Protein AF-A0A1S2ILT7-F1 (afdb_monomer_lite)

Secondary structure (DSSP, 8-state):
---------HHHHHHHHHHTTS-TTSHHHHHHHHHHHHHHHH--EE-TTT--EE-GGGEEE-TTSTTSEEEEEHHHHHTT-

Structure (mmCIF, N/CA/C/O backbone):
data_AF-A0A1S2ILT7-F1
#
_entry.id   AF-A0A1S2ILT7-F1
#
loop_
_atom_site.group_PDB
_atom_site.id
_atom_site.type_symbol
_atom_site.label_atom_id
_atom_site.label_alt_id
_atom_site.label_comp_id
_atom_site.label_asym_id
_atom_site.label_entity_id
_atom_site.label_seq_id
_atom_site.pdbx_PDB_ins_code
_atom_site.Cartn_x
_atom_site.Cartn_y
_atom_site.Cartn_z
_atom_site.occupancy
_atom_site.B_iso_or_equiv
_atom_site.auth_seq_id
_atom_site.auth_comp_id
_atom_site.auth_asym_id
_atom_site.auth_atom_id
_atom_site.pdbx_PDB_model_num
ATOM 1 N N . MET A 1 1 ? 6.277 4.155 -49.900 1.00 44.81 1 MET A N 1
ATOM 2 C CA . MET A 1 1 ? 7.283 4.519 -48.884 1.00 44.81 1 MET A CA 1
ATOM 3 C C . MET A 1 1 ? 6.612 5.505 -47.943 1.00 44.81 1 MET A C 1
ATOM 5 O O . MET A 1 1 ? 6.475 6.668 -48.292 1.00 44.81 1 MET A O 1
ATOM 9 N N . THR A 1 2 ? 6.024 5.015 -46.853 1.00 41.69 2 THR A N 1
ATOM 10 C CA . THR A 1 2 ? 5.230 5.848 -45.936 1.00 41.69 2 THR A CA 1
ATOM 11 C C . THR A 1 2 ? 6.182 6.482 -44.924 1.00 41.69 2 THR A C 1
ATOM 13 O O . THR A 1 2 ? 6.958 5.738 -44.323 1.00 41.69 2 THR A O 1
ATOM 16 N N . PRO A 1 3 ? 6.182 7.812 -44.731 1.00 53.88 3 PRO A N 1
ATOM 17 C CA . PRO A 1 3 ? 7.009 8.416 -43.701 1.00 53.88 3 PRO A CA 1
ATOM 18 C C . PRO A 1 3 ? 6.442 8.017 -42.337 1.00 53.88 3 PRO A C 1
ATOM 20 O O . PRO A 1 3 ? 5.297 8.327 -42.012 1.00 53.88 3 PRO A O 1
ATOM 23 N N . ILE A 1 4 ? 7.239 7.295 -41.552 1.00 53.72 4 ILE A N 1
ATOM 24 C CA . ILE A 1 4 ? 7.016 7.130 -40.115 1.00 53.72 4 ILE A CA 1
ATOM 25 C C . ILE A 1 4 ? 7.091 8.528 -39.506 1.00 53.72 4 ILE A C 1
ATOM 27 O O . ILE A 1 4 ? 8.160 9.135 -39.455 1.00 53.72 4 ILE A O 1
ATOM 31 N N . ALA A 1 5 ? 5.932 9.080 -39.145 1.00 55.62 5 ALA A N 1
ATOM 32 C CA . ALA A 1 5 ? 5.855 10.342 -38.434 1.00 55.62 5 ALA A CA 1
ATOM 33 C C . ALA A 1 5 ? 6.723 10.225 -37.178 1.00 55.62 5 ALA A C 1
ATOM 35 O O . ALA A 1 5 ? 6.583 9.264 -36.425 1.00 55.62 5 ALA A O 1
ATOM 36 N N . ALA A 1 6 ? 7.634 11.178 -36.983 1.00 60.03 6 ALA A N 1
ATOM 37 C CA . ALA A 1 6 ? 8.393 11.311 -35.750 1.00 60.03 6 ALA A CA 1
ATOM 38 C C . ALA A 1 6 ? 7.409 11.695 -34.640 1.00 60.03 6 ALA A C 1
ATOM 40 O O . ALA A 1 6 ? 7.138 12.871 -34.394 1.00 60.03 6 ALA A O 1
ATOM 41 N N . THR A 1 7 ? 6.78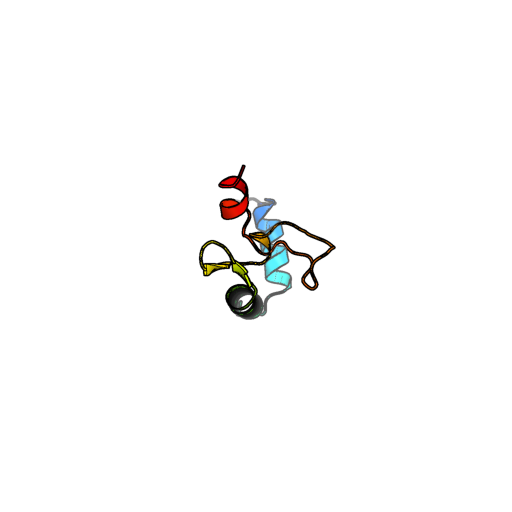7 10.690 -34.041 1.00 55.00 7 THR A N 1
ATOM 42 C CA . THR A 1 7 ? 5.849 10.840 -32.945 1.00 55.00 7 THR A CA 1
ATOM 43 C C . THR A 1 7 ? 6.671 11.280 -31.730 1.00 55.00 7 THR A C 1
ATOM 45 O O . THR A 1 7 ? 7.584 10.611 -31.253 1.00 55.00 7 THR A O 1
ATOM 48 N N . ASN A 1 8 ? 6.462 12.540 -31.345 1.00 69.38 8 ASN A N 1
ATOM 49 C CA . ASN A 1 8 ? 7.091 13.184 -30.193 1.00 69.38 8 ASN A CA 1
ATOM 50 C C . ASN A 1 8 ? 6.030 13.349 -29.103 1.00 69.38 8 ASN A C 1
ATOM 52 O O . ASN A 1 8 ? 5.781 14.438 -28.582 1.00 69.38 8 ASN A O 1
ATOM 56 N N . THR A 1 9 ? 5.297 12.270 -28.843 1.00 80.62 9 THR A N 1
ATOM 57 C CA . THR A 1 9 ? 4.197 12.301 -27.887 1.00 80.62 9 THR A CA 1
ATOM 58 C C . THR A 1 9 ? 4.747 12.287 -26.453 1.00 80.62 9 THR A C 1
ATOM 60 O O . THR A 1 9 ? 5.825 11.739 -26.193 1.00 80.62 9 THR A O 1
ATOM 63 N N . PRO A 1 10 ? 4.044 12.885 -25.474 1.00 80.38 10 PRO A N 1
ATOM 64 C CA . PRO A 1 10 ? 4.454 12.828 -24.069 1.00 80.38 10 PRO A CA 1
ATOM 65 C C . PRO A 1 10 ? 4.645 11.392 -23.560 1.00 80.38 10 PRO A C 1
ATOM 67 O O . PRO A 1 10 ? 5.559 11.121 -22.789 1.00 80.38 10 PRO A O 1
ATOM 70 N N . GLU A 1 11 ? 3.814 10.469 -24.032 1.00 73.94 11 GLU A N 1
ATOM 71 C CA . GLU A 1 11 ? 3.875 9.036 -23.732 1.00 73.94 11 GLU A CA 1
ATOM 72 C C . GLU A 1 11 ? 5.129 8.350 -24.298 1.00 73.94 11 GLU A C 1
ATOM 74 O O . GLU A 1 11 ? 5.730 7.525 -23.611 1.00 73.94 11 GLU A O 1
ATOM 79 N N . GLU A 1 12 ? 5.589 8.714 -25.496 1.00 79.06 12 GLU A N 1
ATOM 80 C CA . GLU A 1 12 ? 6.863 8.217 -26.037 1.00 79.06 12 GLU A CA 1
ATOM 81 C C . GLU A 1 12 ? 8.066 8.789 -25.301 1.00 79.06 12 GLU A C 1
ATOM 83 O O . GLU A 1 12 ? 9.028 8.068 -25.060 1.00 79.06 12 GLU A O 1
ATOM 88 N N . ARG A 1 13 ? 8.000 10.050 -24.861 1.00 78.19 13 ARG A N 1
ATOM 89 C CA . ARG A 1 13 ? 9.052 10.652 -24.027 1.00 78.19 13 ARG A CA 1
ATOM 90 C C . ARG A 1 13 ? 9.171 9.957 -22.672 1.00 78.19 13 ARG A C 1
ATOM 92 O O . ARG A 1 13 ? 10.281 9.723 -22.205 1.00 78.19 13 ARG A O 1
ATOM 99 N N . VAL A 1 14 ? 8.039 9.619 -22.051 1.00 74.69 14 VAL A N 1
ATOM 100 C CA . VAL A 1 14 ? 8.003 8.857 -20.791 1.00 74.69 14 VAL A CA 1
ATOM 101 C C . VAL A 1 14 ? 8.571 7.452 -20.990 1.00 74.69 14 VAL A C 1
ATOM 103 O O . VAL A 1 14 ? 9.334 6.982 -20.153 1.00 74.69 14 VAL A O 1
ATOM 106 N N . ARG A 1 15 ? 8.247 6.804 -22.112 1.00 75.12 15 ARG A N 1
ATOM 107 C CA . ARG A 1 15 ? 8.763 5.476 -22.463 1.00 75.12 15 ARG A CA 1
ATOM 108 C C . ARG A 1 15 ? 10.266 5.483 -22.728 1.00 75.12 15 ARG A C 1
ATOM 110 O O . ARG A 1 15 ? 10.973 4.712 -22.103 1.00 75.12 15 ARG A O 1
ATOM 117 N N . ALA A 1 16 ? 10.758 6.416 -23.543 1.00 76.44 16 ALA A N 1
ATOM 118 C CA . ALA A 1 16 ? 12.186 6.568 -23.819 1.00 76.44 16 ALA A CA 1
ATOM 119 C C . ALA A 1 16 ? 12.994 6.873 -22.546 1.00 76.44 16 ALA A C 1
ATOM 121 O O . ALA A 1 16 ? 14.098 6.365 -22.371 1.00 76.44 16 ALA A O 1
ATOM 122 N N . ALA A 1 17 ? 12.431 7.670 -21.630 1.00 75.25 17 ALA A N 1
ATOM 123 C CA . ALA A 1 17 ? 13.034 7.895 -20.322 1.00 75.25 17 ALA A CA 1
ATOM 124 C C . ALA A 1 17 ? 13.048 6.619 -19.467 1.00 75.25 17 ALA A C 1
ATOM 126 O O . ALA A 1 17 ? 14.013 6.402 -18.750 1.00 75.25 17 ALA A O 1
ATOM 127 N N . ALA A 1 18 ? 12.013 5.775 -19.534 1.00 72.56 18 ALA A N 1
ATOM 128 C CA . ALA A 1 18 ? 11.989 4.494 -18.829 1.00 72.56 18 ALA A CA 1
ATOM 129 C C . ALA A 1 18 ? 13.015 3.498 -19.403 1.00 72.56 18 ALA A C 1
ATOM 131 O O . ALA A 1 18 ? 13.753 2.892 -18.629 1.00 72.56 18 ALA A O 1
ATOM 132 N N . ASP A 1 19 ? 13.118 3.401 -20.733 1.00 72.12 19 ASP A N 1
ATOM 133 C CA . ASP A 1 19 ? 14.067 2.524 -21.436 1.00 72.12 19 ASP A CA 1
ATOM 134 C C . ASP A 1 19 ? 15.531 2.892 -21.136 1.00 72.12 19 ASP A C 1
ATOM 136 O O . ASP A 1 19 ? 16.393 2.021 -21.090 1.00 72.12 19 ASP A O 1
ATOM 140 N N . GLN A 1 20 ? 15.824 4.171 -20.864 1.00 74.00 20 GLN A N 1
ATOM 141 C CA . GLN A 1 20 ? 17.164 4.627 -20.470 1.00 74.00 20 GLN A CA 1
ATOM 142 C C . GLN A 1 20 ? 17.661 3.999 -19.151 1.00 74.00 20 GLN A C 1
ATOM 144 O O . GLN A 1 20 ? 18.870 3.943 -18.920 1.00 74.00 20 GLN A O 1
ATOM 149 N N . TYR A 1 21 ? 16.756 3.561 -18.272 1.00 72.75 21 TYR A N 1
ATOM 150 C CA . TYR A 1 21 ? 17.104 3.031 -16.948 1.00 72.75 21 TYR A CA 1
ATOM 151 C C . TYR A 1 21 ? 16.886 1.522 -16.805 1.00 72.75 21 TYR A C 1
ATOM 153 O O . TYR A 1 21 ? 17.212 0.977 -15.747 1.00 72.75 21 TYR A O 1
ATOM 161 N N . ASP A 1 22 ? 16.345 0.853 -17.822 1.00 72.88 22 ASP A N 1
ATOM 162 C CA . ASP A 1 22 ? 16.181 -0.598 -17.814 1.00 72.88 22 ASP A CA 1
ATOM 163 C C . ASP A 1 22 ? 17.354 -1.294 -18.521 1.00 72.88 22 ASP A C 1
ATOM 165 O O . ASP A 1 22 ? 18.022 -0.716 -19.378 1.00 72.88 22 ASP A O 1
ATOM 169 N N . ASP A 1 23 ? 17.655 -2.531 -18.130 1.00 69.19 23 ASP A N 1
ATOM 170 C CA . ASP A 1 23 ? 18.631 -3.343 -18.853 1.00 69.19 23 ASP A CA 1
ATOM 171 C C . ASP A 1 23 ? 18.020 -3.831 -20.180 1.00 69.19 23 ASP A C 1
ATOM 173 O O . ASP A 1 23 ? 16.803 -3.792 -20.356 1.00 69.19 23 ASP A O 1
ATOM 177 N N . GLU A 1 24 ? 18.832 -4.342 -21.116 1.00 62.12 24 GLU A N 1
ATOM 178 C CA . GLU A 1 24 ? 18.353 -4.778 -22.446 1.00 62.12 24 GLU A CA 1
ATOM 179 C C . GLU A 1 24 ? 17.229 -5.838 -22.398 1.00 62.12 24 GLU A C 1
ATOM 181 O O . GLU A 1 24 ? 16.596 -6.119 -23.417 1.00 62.12 24 GLU A O 1
ATOM 186 N N . ARG A 1 25 ? 16.968 -6.449 -21.233 1.00 67.44 25 ARG A N 1
ATOM 187 C CA . ARG A 1 25 ? 15.915 -7.448 -21.019 1.00 67.44 25 ARG A CA 1
ATOM 188 C C . ARG A 1 25 ? 14.698 -6.927 -20.245 1.00 67.44 25 ARG A C 1
ATOM 190 O O . ARG A 1 25 ? 13.780 -7.719 -20.027 1.00 67.44 25 ARG A O 1
ATOM 197 N N . GLY A 1 26 ? 14.645 -5.660 -19.828 1.00 67.56 26 GLY A N 1
ATOM 198 C CA . GLY A 1 26 ? 13.483 -5.118 -19.107 1.00 67.56 26 GLY A CA 1
ATOM 199 C C . GLY A 1 26 ? 13.356 -5.610 -17.653 1.00 67.56 26 GLY A C 1
ATOM 200 O O . GLY A 1 26 ? 12.255 -5.623 -17.089 1.00 67.56 26 GLY A O 1
ATOM 201 N N . THR A 1 27 ? 14.430 -6.147 -17.063 1.00 75.38 27 THR A N 1
ATOM 202 C CA . THR A 1 27 ? 14.354 -6.871 -15.786 1.00 75.38 27 THR A CA 1
ATOM 203 C C . THR A 1 27 ? 14.516 -5.964 -14.575 1.00 75.38 27 THR A C 1
ATOM 205 O O . THR A 1 27 ? 14.022 -6.313 -13.494 1.00 75.38 27 THR A O 1
ATOM 208 N N . LEU A 1 28 ? 15.138 -4.793 -14.730 1.00 74.50 28 LEU A N 1
ATOM 209 C CA . LEU A 1 28 ? 15.376 -3.860 -13.633 1.00 74.50 28 LEU A CA 1
ATOM 210 C C . LEU A 1 28 ? 14.082 -3.186 -13.165 1.00 74.50 28 LEU A C 1
ATOM 212 O O . LEU A 1 28 ? 13.794 -3.235 -11.963 1.00 74.50 28 LEU A O 1
ATOM 216 N N . ALA A 1 29 ? 13.253 -2.633 -14.060 1.00 78.62 29 ALA A N 1
ATOM 217 C CA . ALA A 1 29 ? 11.982 -2.030 -13.652 1.00 78.62 29 ALA A CA 1
ATOM 218 C C . ALA A 1 29 ? 11.009 -3.084 -13.115 1.00 78.62 29 ALA A C 1
ATOM 220 O O . ALA A 1 29 ? 10.366 -2.862 -12.084 1.00 78.62 29 ALA A O 1
ATOM 221 N N . ALA A 1 30 ? 10.940 -4.261 -13.745 1.00 80.75 30 ALA A N 1
ATOM 222 C CA . ALA A 1 30 ? 10.106 -5.364 -13.270 1.00 80.75 30 ALA A CA 1
ATOM 223 C C . ALA A 1 30 ? 10.507 -5.817 -11.852 1.00 80.75 30 ALA A C 1
ATOM 225 O O . ALA A 1 30 ? 9.655 -5.955 -10.966 1.00 80.75 30 ALA A O 1
ATOM 226 N N . SER A 1 31 ? 11.810 -5.976 -11.599 1.00 81.81 31 SER A N 1
ATOM 227 C CA . SER A 1 31 ? 12.337 -6.333 -10.277 1.00 81.81 31 SER A CA 1
ATOM 228 C C . SER A 1 31 ? 12.085 -5.233 -9.243 1.00 81.81 31 SER A C 1
ATOM 230 O O . SER A 1 31 ? 11.666 -5.525 -8.119 1.00 81.81 31 SER A O 1
ATOM 232 N N . ALA A 1 32 ? 12.273 -3.962 -9.611 1.00 83.94 32 ALA A N 1
ATOM 233 C CA . ALA A 1 32 ? 12.011 -2.823 -8.734 1.00 83.94 32 ALA A CA 1
ATOM 234 C C . ALA A 1 32 ? 10.531 -2.742 -8.325 1.00 83.94 32 ALA A C 1
ATOM 236 O O . ALA A 1 32 ? 10.221 -2.609 -7.137 1.00 83.94 32 ALA A O 1
ATOM 237 N N . LEU A 1 33 ? 9.610 -2.901 -9.280 1.00 85.94 33 LEU A N 1
ATOM 238 C CA . LEU A 1 33 ? 8.170 -2.940 -9.016 1.00 85.94 33 LEU A CA 1
ATOM 239 C C . LEU A 1 33 ? 7.795 -4.100 -8.084 1.00 85.94 33 LEU A C 1
ATOM 241 O O . LEU A 1 33 ? 7.034 -3.899 -7.135 1.00 85.94 33 LEU A O 1
ATOM 245 N N . ALA A 1 34 ? 8.372 -5.289 -8.281 1.00 84.12 34 ALA A N 1
ATOM 246 C CA . ALA A 1 34 ? 8.132 -6.439 -7.409 1.00 84.12 34 ALA A CA 1
ATOM 247 C C . ALA A 1 34 ? 8.613 -6.199 -5.963 1.00 84.12 34 ALA A C 1
ATOM 249 O O . ALA A 1 34 ? 7.916 -6.542 -4.999 1.00 84.12 34 ALA A O 1
ATOM 250 N N . VAL A 1 35 ? 9.780 -5.571 -5.785 1.00 84.31 35 VAL A N 1
ATOM 251 C CA . VAL A 1 35 ? 10.301 -5.191 -4.460 1.00 84.31 35 VAL A CA 1
ATOM 252 C C . VAL A 1 35 ? 9.397 -4.155 -3.790 1.00 84.31 35 VAL A C 1
ATOM 254 O O . VAL A 1 35 ? 9.082 -4.289 -2.604 1.00 84.31 35 VAL A O 1
ATOM 257 N N . LEU A 1 36 ? 8.944 -3.144 -4.536 1.00 85.81 36 LEU A N 1
ATOM 258 C CA . LEU A 1 36 ? 8.022 -2.128 -4.029 1.00 85.81 36 LEU A CA 1
ATOM 259 C C . LEU A 1 36 ? 6.686 -2.740 -3.605 1.00 85.81 36 LEU A C 1
ATOM 261 O O . LEU A 1 36 ? 6.223 -2.452 -2.503 1.00 85.81 36 LEU A O 1
ATOM 265 N N . ALA A 1 37 ? 6.108 -3.629 -4.413 1.00 80.50 37 ALA A N 1
ATOM 266 C CA . ALA A 1 37 ? 4.866 -4.321 -4.082 1.00 80.50 37 ALA A CA 1
ATOM 267 C C . ALA A 1 37 ? 4.996 -5.141 -2.788 1.00 80.50 37 ALA A C 1
ATOM 269 O O . ALA A 1 37 ? 4.138 -5.045 -1.908 1.00 80.50 37 ALA A O 1
ATOM 270 N N . ARG A 1 38 ? 6.104 -5.878 -2.606 1.00 81.50 38 ARG A N 1
ATOM 271 C CA . ARG A 1 38 ? 6.385 -6.597 -1.348 1.00 81.50 38 ARG A CA 1
ATOM 272 C C . ARG A 1 38 ? 6.474 -5.653 -0.152 1.00 81.50 38 ARG A C 1
ATOM 274 O O . ARG A 1 38 ? 5.850 -5.919 0.872 1.00 81.50 38 ARG A O 1
ATOM 281 N N . ARG A 1 39 ? 7.212 -4.544 -0.280 1.00 83.44 39 ARG A N 1
ATOM 282 C CA . ARG A 1 39 ? 7.326 -3.529 0.782 1.00 83.44 39 ARG A CA 1
ATOM 283 C C . ARG A 1 39 ? 5.974 -2.905 1.113 1.00 83.44 39 ARG A C 1
ATOM 285 O O . ARG A 1 39 ? 5.673 -2.712 2.280 1.00 83.44 39 ARG A O 1
ATOM 292 N N . GLN A 1 40 ? 5.148 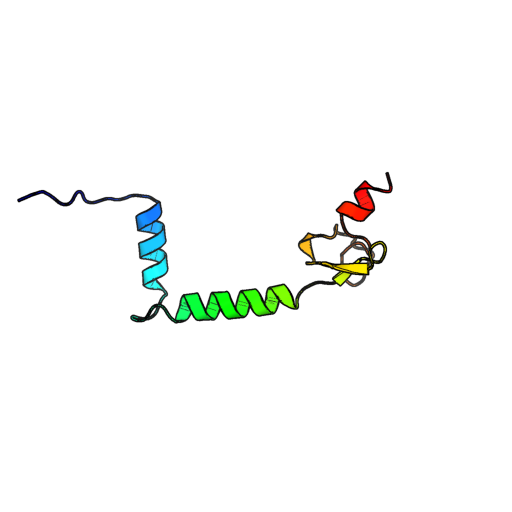-2.612 0.113 1.00 80.12 40 GLN A N 1
ATOM 293 C CA . GLN A 1 40 ? 3.820 -2.034 0.322 1.00 80.12 40 GLN A CA 1
ATOM 294 C C . GLN A 1 40 ? 2.849 -3.029 0.967 1.00 80.12 40 GLN A C 1
ATOM 296 O O . GLN A 1 40 ? 2.079 -2.634 1.837 1.00 80.12 40 GLN A O 1
ATOM 301 N N . ALA A 1 41 ? 2.917 -4.317 0.617 1.00 73.88 41 ALA A N 1
ATOM 302 C CA . ALA A 1 41 ? 2.101 -5.359 1.242 1.00 73.88 41 ALA A CA 1
ATOM 303 C C . ALA A 1 41 ? 2.423 -5.532 2.737 1.00 73.88 41 ALA A C 1
ATOM 305 O O . ALA A 1 41 ? 1.533 -5.763 3.560 1.00 73.88 41 ALA A O 1
ATOM 306 N N . THR A 1 42 ? 3.694 -5.376 3.117 1.00 78.19 42 THR A N 1
ATOM 307 C CA . THR A 1 42 ? 4.139 -5.462 4.514 1.00 78.19 42 THR A CA 1
ATOM 308 C C . THR A 1 42 ? 4.186 -4.110 5.223 1.00 78.19 42 THR A C 1
ATOM 310 O O . THR A 1 42 ? 4.290 -4.092 6.444 1.00 78.19 42 THR A O 1
ATOM 313 N N . ALA A 1 43 ? 4.009 -2.982 4.537 1.00 84.69 43 ALA A N 1
ATOM 314 C CA . ALA A 1 43 ? 3.908 -1.664 5.157 1.00 84.69 43 ALA A CA 1
ATOM 315 C C . ALA A 1 43 ? 2.455 -1.347 5.535 1.00 84.69 43 ALA A C 1
ATOM 317 O O . ALA A 1 43 ? 1.551 -1.336 4.704 1.00 84.69 43 ALA A O 1
ATOM 318 N N . GLY A 1 44 ? 2.214 -1.066 6.812 1.00 90.94 44 GLY A N 1
ATOM 319 C CA . GLY A 1 44 ? 0.891 -0.692 7.293 1.00 90.94 44 GLY A CA 1
ATOM 320 C C . GLY A 1 44 ? 0.677 -1.010 8.761 1.00 90.94 44 GLY A C 1
ATOM 321 O O . GLY A 1 44 ? 1.511 -1.645 9.410 1.00 90.94 44 GLY A O 1
ATOM 322 N N . LYS A 1 45 ? -0.480 -0.594 9.271 1.00 92.75 45 LYS A N 1
ATOM 323 C CA . LYS A 1 45 ? -0.898 -0.862 10.647 1.00 92.75 45 LYS A CA 1
ATOM 324 C C . LYS A 1 45 ? -2.350 -1.311 10.725 1.00 92.75 45 LYS A C 1
ATOM 326 O O . LYS A 1 45 ? -3.144 -1.084 9.809 1.00 92.75 45 LYS A O 1
ATOM 331 N N . THR A 1 46 ? -2.689 -1.968 11.826 1.00 95.44 46 THR A N 1
ATOM 332 C CA . THR A 1 46 ? -4.035 -2.483 12.081 1.00 95.44 46 THR A CA 1
ATOM 333 C C . THR A 1 46 ? -4.928 -1.382 12.635 1.00 95.44 46 THR A C 1
ATOM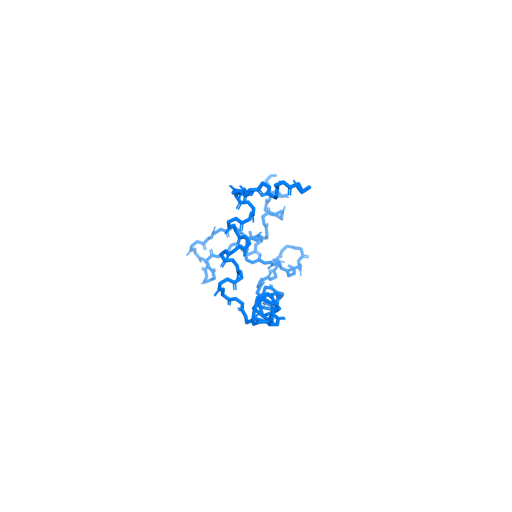 335 O O . THR A 1 46 ? -4.556 -0.661 13.559 1.00 95.44 46 THR A O 1
ATOM 338 N N . CYS A 1 47 ? -6.123 -1.227 12.065 1.00 96.19 47 CYS A N 1
ATOM 339 C CA . CYS A 1 47 ? -7.084 -0.263 12.577 1.00 96.19 47 CYS A CA 1
ATOM 340 C C . CYS A 1 47 ? -7.694 -0.742 13.900 1.00 96.19 47 CYS A C 1
ATOM 342 O O . CYS A 1 47 ? -8.367 -1.766 13.934 1.00 96.19 47 CYS A O 1
ATOM 344 N N . ALA A 1 48 ? -7.605 0.082 14.947 1.00 95.31 48 ALA A N 1
ATOM 345 C CA . ALA A 1 48 ? -8.167 -0.230 16.265 1.00 95.31 48 ALA A CA 1
ATOM 346 C C . ALA A 1 48 ? -9.709 -0.340 16.311 1.00 95.31 48 ALA A C 1
ATOM 348 O O . ALA A 1 48 ? -10.255 -0.747 17.326 1.00 95.31 48 ALA A O 1
ATOM 349 N N . ARG A 1 49 ? -10.427 0.053 15.243 1.00 95.81 49 ARG A N 1
ATOM 350 C CA . ARG A 1 49 ? -11.898 -0.053 15.162 1.00 95.81 49 ARG A CA 1
ATOM 351 C C . ARG A 1 49 ? -12.360 -1.251 14.338 1.00 95.81 49 ARG A C 1
ATOM 353 O O . ARG A 1 49 ? -13.256 -1.956 14.773 1.00 95.81 49 ARG A O 1
ATOM 360 N N . CYS A 1 50 ? -11.823 -1.435 13.130 1.00 96.19 50 CYS A N 1
ATOM 361 C CA . CYS A 1 50 ? -12.277 -2.497 12.223 1.00 96.19 50 CYS A CA 1
ATOM 362 C C . CYS A 1 50 ? -11.358 -3.724 12.186 1.00 96.19 50 CYS A C 1
ATOM 364 O O . CYS A 1 50 ? -11.669 -4.664 11.469 1.00 96.19 50 CYS A O 1
ATOM 366 N N . GLY A 1 51 ? -10.215 -3.708 12.879 1.00 95.19 51 GLY A N 1
ATOM 367 C CA . GL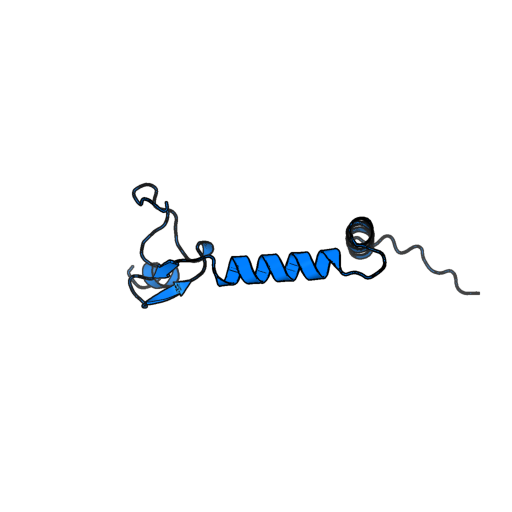Y A 1 51 ? -9.278 -4.837 12.941 1.00 95.19 51 GLY A CA 1
ATOM 368 C C . GLY A 1 51 ? -8.514 -5.127 11.644 1.00 95.19 51 GLY A C 1
ATOM 369 O O . GLY A 1 51 ? -7.660 -6.003 11.616 1.00 95.19 51 GLY A O 1
ATOM 370 N N . GLU A 1 52 ? -8.779 -4.389 10.567 1.00 94.19 52 GLU A N 1
ATOM 371 C CA . GLU A 1 52 ? -8.145 -4.624 9.272 1.00 94.19 52 GLU A CA 1
ATOM 372 C C . GLU A 1 52 ? -6.769 -3.950 9.198 1.00 94.19 52 GLU A C 1
ATOM 374 O O . GLU A 1 52 ? -6.605 -2.78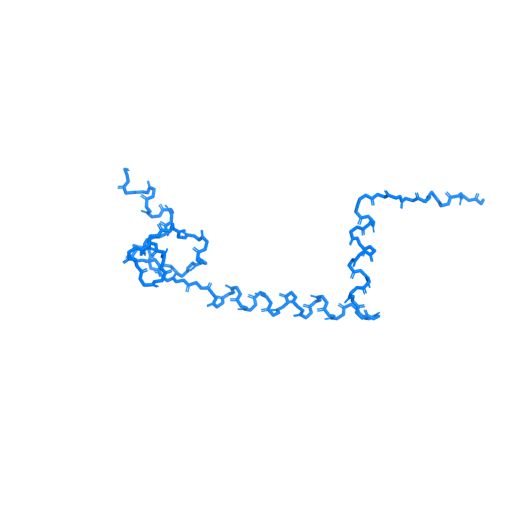7 9.599 1.00 94.19 52 GLU A O 1
ATOM 379 N N . ARG A 1 53 ? -5.789 -4.667 8.641 1.00 92.75 53 ARG A N 1
ATOM 380 C CA . ARG A 1 53 ? -4.470 -4.123 8.326 1.00 92.75 53 ARG A CA 1
ATOM 381 C C . ARG A 1 53 ? -4.557 -3.260 7.075 1.00 92.75 53 ARG A C 1
ATOM 383 O O . ARG A 1 53 ? -5.019 -3.714 6.035 1.00 92.75 53 ARG A O 1
ATOM 390 N N . LYS A 1 54 ? -4.128 -2.004 7.178 1.00 91.44 54 LYS A N 1
ATOM 391 C CA . LYS A 1 54 ? -4.226 -1.023 6.092 1.00 91.44 54 LYS A CA 1
ATOM 392 C C . LYS A 1 54 ? -2.902 -0.290 5.892 1.00 91.44 54 LYS A C 1
ATOM 394 O O . LYS A 1 54 ? -2.142 -0.153 6.856 1.00 91.44 54 LYS A O 1
ATOM 399 N N . PRO A 1 55 ? -2.634 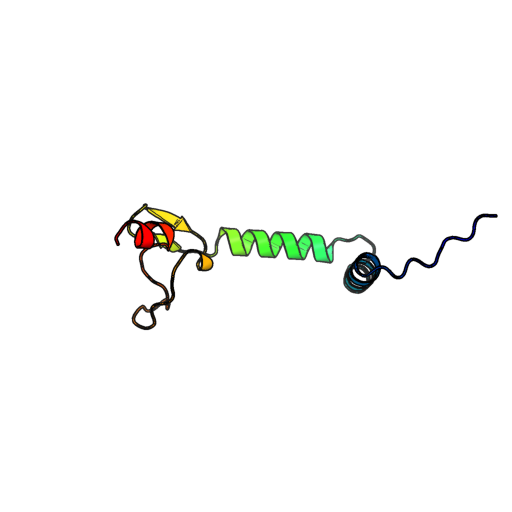0.224 4.679 1.00 92.00 55 PRO A N 1
ATOM 400 C CA . PRO A 1 55 ? -1.464 1.060 4.445 1.00 92.00 55 PRO A CA 1
ATOM 401 C C . PRO A 1 55 ? -1.520 2.313 5.325 1.00 92.00 55 PRO A C 1
ATOM 403 O O . PRO A 1 55 ? -2.601 2.805 5.658 1.00 92.00 55 PRO A O 1
ATOM 406 N N . PHE A 1 56 ? -0.358 2.867 5.672 1.00 91.94 56 PHE A N 1
ATOM 407 C CA . PHE A 1 56 ? -0.257 4.082 6.490 1.00 91.94 56 PHE A CA 1
ATOM 408 C C . PHE A 1 56 ? -1.021 5.278 5.891 1.00 91.94 56 PHE A C 1
ATOM 410 O O . PHE A 1 56 ? -1.607 6.071 6.627 1.00 91.94 56 PHE A O 1
ATOM 417 N N . SER A 1 57 ? -1.130 5.343 4.559 1.00 91.31 57 SER A N 1
ATOM 418 C CA . SER A 1 57 ? -1.931 6.337 3.831 1.00 91.31 57 SER A CA 1
ATOM 419 C C . SER A 1 57 ? -3.430 6.293 4.162 1.00 91.31 57 SER A C 1
ATOM 421 O O . SER A 1 57 ? -4.122 7.301 4.020 1.00 91.31 57 SER A O 1
ATOM 423 N N . ALA A 1 58 ? -3.946 5.166 4.662 1.00 94.56 58 ALA A N 1
ATOM 424 C CA . ALA A 1 58 ? -5.335 5.031 5.097 1.00 94.56 58 ALA A CA 1
ATOM 425 C C . ALA A 1 58 ? -5.608 5.648 6.482 1.00 94.56 58 ALA A C 1
ATOM 427 O O . ALA A 1 58 ? -6.759 5.649 6.935 1.00 94.56 58 ALA A O 1
ATOM 428 N N . PHE A 1 59 ? -4.586 6.160 7.170 1.00 96.00 59 PHE A N 1
ATOM 429 C CA . PHE A 1 59 ? -4.688 6.800 8.480 1.00 96.00 59 PHE A CA 1
ATOM 430 C C . PHE A 1 59 ? -4.499 8.321 8.348 1.00 96.00 59 PHE A C 1
ATOM 432 O O . PHE A 1 59 ? -4.000 8.826 7.339 1.00 96.00 59 PHE A O 1
ATOM 439 N N . GLY A 1 60 ? -5.024 9.081 9.310 1.00 95.12 60 GLY A N 1
ATOM 440 C CA . GLY A 1 60 ? -4.749 10.519 9.400 1.00 95.12 60 GLY A CA 1
ATOM 441 C C . GLY A 1 60 ? -3.478 10.757 10.207 1.00 95.12 60 GLY A C 1
ATOM 442 O O . GLY A 1 60 ? -3.092 9.883 10.978 1.00 95.12 60 GLY A O 1
ATOM 443 N N . GLN A 1 61 ? -2.864 11.926 10.062 1.00 95.44 61 GLN A N 1
ATOM 444 C CA . GLN A 1 61 ? -1.738 12.323 10.909 1.00 95.44 61 GLN A CA 1
ATOM 445 C C . GLN A 1 61 ? -2.229 12.651 12.330 1.00 95.44 61 GLN A C 1
ATOM 447 O O . GLN A 1 61 ? -3.326 13.191 12.501 1.00 95.44 61 GLN A O 1
ATOM 452 N N . ASP A 1 62 ? -1.439 12.290 13.338 1.00 95.75 62 ASP A N 1
ATOM 453 C CA . ASP A 1 62 ? -1.621 12.676 14.741 1.00 95.75 62 ASP A CA 1
ATOM 454 C C . ASP A 1 62 ? -0.247 12.726 15.410 1.00 95.75 62 ASP A C 1
ATOM 456 O O . ASP A 1 62 ? 0.313 11.693 15.772 1.00 95.75 62 ASP A O 1
ATOM 460 N N . ALA A 1 63 ? 0.295 13.934 15.561 1.00 94.75 63 ALA A N 1
ATOM 461 C CA . ALA A 1 63 ? 1.651 14.153 16.063 1.00 94.75 63 ALA A CA 1
ATOM 462 C C . ALA A 1 63 ? 1.853 13.714 17.526 1.00 94.75 63 ALA A C 1
ATOM 464 O O . ALA A 1 63 ? 2.976 13.675 18.008 1.00 94.75 63 ALA A O 1
ATOM 465 N N . ARG A 1 64 ? 0.772 13.385 18.244 1.00 94.25 64 ARG A N 1
ATOM 466 C CA . ARG A 1 64 ? 0.821 12.902 19.634 1.00 94.25 64 ARG A CA 1
ATOM 467 C C . ARG A 1 64 ? 1.007 11.387 19.733 1.00 94.25 64 ARG A C 1
ATOM 469 O O . ARG A 1 64 ? 1.030 10.855 20.839 1.00 94.25 64 ARG A O 1
ATOM 476 N N . LYS A 1 65 ? 1.019 10.673 18.604 1.00 93.31 65 LYS A N 1
ATOM 477 C CA . LYS A 1 65 ? 1.242 9.224 18.546 1.00 93.31 65 LYS A CA 1
ATOM 478 C C . LYS A 1 65 ? 2.674 8.935 18.129 1.00 93.31 65 LYS A C 1
ATOM 480 O O . LYS A 1 65 ? 3.197 9.633 17.268 1.00 93.31 65 LYS A O 1
ATOM 485 N N . ASP A 1 66 ? 3.257 7.880 18.692 1.00 90.25 66 ASP A N 1
ATOM 486 C CA . ASP A 1 66 ? 4.643 7.476 18.422 1.00 90.25 66 ASP A CA 1
ATOM 487 C C . ASP A 1 66 ? 4.890 7.211 16.930 1.00 90.25 66 ASP A C 1
ATOM 489 O O . ASP A 1 66 ? 5.936 7.548 16.389 1.00 90.25 66 ASP A O 1
ATOM 493 N N . ASP A 1 67 ? 3.890 6.664 16.236 1.00 90.06 67 ASP A N 1
ATOM 494 C CA . ASP A 1 67 ? 3.926 6.405 14.797 1.00 90.06 67 ASP A CA 1
ATOM 495 C C . ASP A 1 67 ? 3.405 7.577 13.940 1.00 90.06 67 ASP A C 1
ATOM 497 O O . ASP A 1 67 ? 3.257 7.444 12.725 1.00 90.06 67 ASP A O 1
ATOM 501 N N . GLY A 1 68 ? 3.080 8.720 14.557 1.00 95.44 68 GLY A N 1
ATOM 502 C CA . GLY A 1 68 ? 2.613 9.938 13.885 1.00 95.44 68 GLY A CA 1
ATOM 503 C C . GLY A 1 68 ? 1.242 9.827 13.205 1.00 95.44 68 GLY A C 1
ATOM 504 O O . GLY A 1 68 ? 0.837 10.731 12.468 1.00 95.44 68 GLY A O 1
ATOM 505 N N . LEU A 1 69 ? 0.509 8.728 13.415 1.00 96.38 69 LEU A N 1
ATOM 506 C CA . LEU A 1 69 ? -0.746 8.425 12.728 1.00 96.38 69 LEU A CA 1
ATOM 507 C C . LEU A 1 69 ? -1.860 8.056 13.710 1.00 96.38 69 LEU A C 1
ATOM 509 O O . LEU A 1 69 ? -1.662 7.360 14.703 1.00 96.38 69 LEU A O 1
ATOM 513 N N . THR A 1 70 ? -3.105 8.388 13.374 1.00 96.06 70 THR A N 1
ATOM 514 C CA . THR A 1 70 ? -4.263 8.014 14.198 1.00 96.06 70 THR A CA 1
ATOM 515 C C . THR A 1 70 ? -4.432 6.504 14.333 1.00 96.06 70 THR A C 1
ATOM 517 O O . THR A 1 70 ? -4.218 5.773 13.373 1.00 96.06 70 THR A O 1
ATOM 520 N N . SER A 1 71 ? -4.917 6.015 15.477 1.00 95.38 71 SER A N 1
ATOM 521 C CA . SER A 1 71 ? -5.171 4.576 15.713 1.00 95.38 71 SER A CA 1
ATOM 522 C C . SER A 1 71 ? -6.297 3.984 14.848 1.00 95.38 71 SER A C 1
ATOM 524 O O . SER A 1 71 ? -6.378 2.773 14.631 1.00 95.38 71 SER A O 1
ATOM 526 N N . ARG A 1 72 ? -7.188 4.836 14.328 1.00 96.12 72 ARG A N 1
ATOM 527 C CA . ARG A 1 72 ? -8.321 4.456 13.472 1.00 96.12 72 ARG A CA 1
ATOM 528 C C . ARG A 1 72 ? -8.083 4.903 12.030 1.00 96.12 72 ARG A C 1
ATOM 530 O O . ARG A 1 72 ? -7.576 6.002 11.807 1.00 96.12 72 ARG A O 1
ATOM 537 N N . CYS A 1 73 ? -8.482 4.081 11.057 1.00 96.25 73 CYS A N 1
ATOM 538 C CA . CYS A 1 73 ? -8.414 4.453 9.643 1.00 96.25 73 CYS A CA 1
ATOM 539 C C . CYS A 1 73 ? -9.408 5.583 9.323 1.00 96.25 73 CYS A C 1
ATOM 541 O O . CYS A 1 73 ? -10.409 5.757 10.026 1.00 96.25 73 CYS A O 1
ATOM 543 N N . ARG A 1 74 ? -9.161 6.340 8.246 1.00 95.75 74 ARG A N 1
ATOM 544 C CA . ARG A 1 74 ? -9.986 7.492 7.831 1.00 95.75 74 ARG A CA 1
ATOM 545 C C . ARG A 1 74 ? -11.463 7.122 7.674 1.00 95.75 74 ARG A C 1
ATOM 547 O O . ARG A 1 74 ? -12.319 7.822 8.200 1.00 95.75 74 ARG A O 1
ATOM 554 N N . ARG A 1 75 ? -11.763 5.964 7.074 1.00 96.06 75 ARG A N 1
ATOM 555 C CA . ARG A 1 75 ? -13.136 5.440 6.932 1.00 96.06 75 ARG A CA 1
ATOM 556 C C . ARG A 1 75 ? -13.815 5.200 8.286 1.00 96.06 75 ARG A C 1
ATOM 558 O O . ARG A 1 75 ? -14.980 5.536 8.469 1.00 96.06 75 ARG A O 1
ATOM 565 N N . CYS A 1 76 ? -13.092 4.635 9.251 1.00 96.38 76 CYS A N 1
ATOM 566 C CA . CYS A 1 76 ? -13.595 4.420 10.607 1.00 96.38 76 CYS A CA 1
ATOM 567 C C . CYS A 1 76 ? -13.744 5.719 11.406 1.00 96.38 76 CYS A C 1
ATOM 569 O O . CYS A 1 76 ? -14.591 5.762 12.295 1.00 96.38 76 CYS A O 1
ATOM 571 N N . ARG A 1 77 ? -12.938 6.746 11.119 1.00 93.81 77 ARG A N 1
ATOM 572 C CA . ARG A 1 77 ? -13.072 8.080 11.723 1.00 93.81 77 ARG A CA 1
ATOM 573 C C . ARG A 1 77 ? -14.267 8.847 11.155 1.00 93.81 77 ARG A C 1
ATOM 575 O O . ARG A 1 77 ? -15.005 9.418 11.938 1.00 93.81 77 ARG A O 1
ATOM 582 N N . ALA A 1 78 ? -14.501 8.781 9.845 1.00 93.75 78 ALA A N 1
ATOM 583 C CA . ALA A 1 78 ? -15.656 9.409 9.191 1.00 93.75 78 ALA A CA 1
ATOM 584 C C . ALA A 1 78 ? -17.007 8.817 9.635 1.00 93.75 78 ALA A C 1
ATOM 586 O O . ALA A 1 78 ? -18.036 9.460 9.557 1.00 93.75 78 ALA A O 1
ATOM 587 N N . ARG A 1 79 ? -17.010 7.571 10.119 1.00 88.44 79 ARG A N 1
ATOM 588 C CA . ARG A 1 79 ? -18.190 6.905 10.698 1.00 88.44 79 ARG A CA 1
ATOM 589 C C . ARG A 1 79 ? -18.385 7.189 12.193 1.00 88.44 79 ARG A C 1
ATOM 591 O O . ARG A 1 79 ? -19.073 6.417 12.854 1.00 88.44 79 ARG A O 1
ATOM 598 N N . ALA A 1 80 ? -17.618 8.105 12.770 1.00 68.62 80 ALA A N 1
ATOM 599 C CA . ALA A 1 80 ? -17.658 8.441 14.195 1.00 68.62 80 ALA A CA 1
ATOM 600 C C . ALA A 1 80 ? -17.921 9.939 14.423 1.00 68.62 80 ALA A C 1
ATOM 602 O O . ALA A 1 80 ? -17.744 10.408 15.543 1.00 68.62 80 ALA A O 1
ATOM 603 N N . SER A 1 81 ? -18.277 10.653 13.353 1.00 54.91 81 SER A N 1
ATOM 604 C CA . SER A 1 81 ? -18.801 12.018 13.342 1.00 54.91 81 SER A CA 1
ATOM 605 C C . SER A 1 81 ? -20.313 11.987 13.233 1.00 54.91 81 SER A C 1
ATOM 607 O O . SER A 1 81 ? -20.781 11.151 12.422 1.00 54.91 81 SER A O 1
#

Sequence (81 aa):
MTPIAATNTPEERVRAAADQYDDERGTLAASALAVLARRQATAGKTCARCGERKPFSAFGQDARKDDGLTSRCRRCRARAS

Foldseek 3Di:
DDDPPPPPDPVVVVVVVVVVPADPVRVVVVVVVVVVVVCQVPAFDAAPPPRDTDHQVQFDADCVDPVRTDSHGPVRVVVVD

pLDDT: mean 82.1, std 13.61, range [41.69, 96.38]

Radius of gyration: 21.35 Å; chains: 1; bounding box: 37×22×68 Å